Protein AF-A0AAU9X066-F1 (afdb_monomer_lite)

Secondary structure (DSSP, 8-state):
----HHHHH-TTTS-TTSHHHH---TT----HHHHHHHHH-HHHHHHHHHHHHHHH-TT---HHHHHHHHHHHHHHHHHHHHHHHHHHHHHHHHHTT--TTHHHHHHHHHHHTT----STT-SHHHHHHHHHHHHHHHHHHHIIIIITT-S----PPPP--

Radius of gyration: 30.86 Å; chains: 1; bounding box: 62×43×74 Å

pLDDT: mean 85.47, std 9.19, range [50.38, 96.44]

Structure (mmCIF, N/CA/C/O backbone):
data_AF-A0AAU9X066-F1
#
_entry.id   AF-A0AAU9X066-F1
#
loop_
_atom_site.group_PDB
_atom_site.id
_atom_site.type_symbol
_atom_site.label_atom_id
_atom_site.label_alt_id
_atom_site.label_comp_id
_atom_site.label_asym_id
_atom_site.label_entity_id
_atom_site.label_seq_id
_atom_site.pdbx_PDB_ins_code
_atom_site.Cartn_x
_atom_site.Cartn_y
_atom_site.Cartn_z
_atom_site.occupancy
_atom_site.B_iso_or_equiv
_atom_site.auth_seq_id
_atom_site.auth_comp_id
_atom_site.auth_asym_id
_atom_site.auth_atom_id
_atom_site.pdbx_PD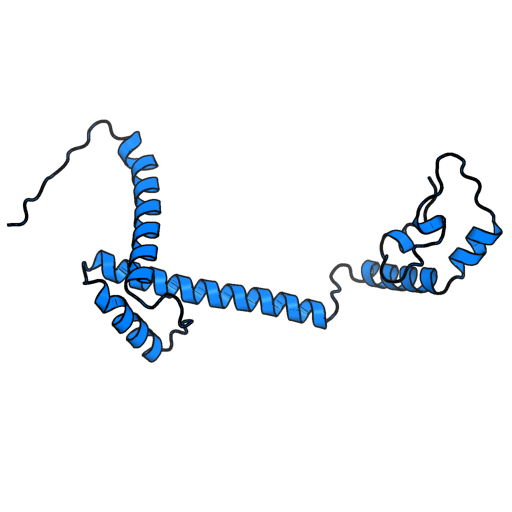B_model_num
ATOM 1 N N . MET A 1 1 ? -36.676 27.056 20.772 1.00 57.31 1 MET A N 1
ATOM 2 C CA . MET A 1 1 ? -36.961 25.631 21.062 1.00 57.31 1 MET A CA 1
ATOM 3 C C . MET A 1 1 ? -36.177 25.239 22.298 1.00 57.31 1 MET A C 1
ATOM 5 O O . MET A 1 1 ? -35.000 25.566 22.355 1.00 57.31 1 MET A O 1
ATOM 9 N N . VAL A 1 2 ? -36.808 24.586 23.275 1.00 73.50 2 VAL A N 1
ATOM 10 C CA . VAL A 1 2 ? -36.131 24.112 24.494 1.00 73.50 2 VAL A CA 1
ATOM 11 C C . VAL A 1 2 ? -35.869 22.616 24.354 1.00 73.50 2 VAL A C 1
ATOM 13 O O . VAL A 1 2 ? -36.784 21.853 24.047 1.00 73.50 2 VAL A O 1
ATOM 16 N N . TYR A 1 3 ? -34.619 22.214 24.557 1.00 85.62 3 TYR A N 1
ATOM 17 C CA . TYR A 1 3 ? -34.182 20.822 24.603 1.00 85.62 3 TYR A CA 1
ATOM 18 C C . TYR A 1 3 ? -33.050 20.680 25.620 1.00 85.62 3 TYR A C 1
ATOM 20 O O . TYR A 1 3 ? -32.334 21.637 25.917 1.00 85.62 3 TYR A O 1
ATOM 28 N N . CYS A 1 4 ? -32.874 19.474 26.143 1.00 87.69 4 CYS A N 1
ATOM 29 C CA . CYS A 1 4 ? -31.768 19.143 27.020 1.00 87.69 4 CYS A CA 1
ATOM 30 C C . CYS A 1 4 ? -30.505 18.899 26.189 1.00 87.69 4 CYS A C 1
ATOM 32 O O . CYS A 1 4 ? -30.432 17.957 25.394 1.00 87.69 4 CYS A O 1
ATOM 34 N N . PHE A 1 5 ? -29.502 19.755 26.384 1.00 87.25 5 PHE A N 1
ATOM 35 C CA . PHE A 1 5 ? -28.220 19.659 25.691 1.00 87.25 5 PHE A CA 1
ATOM 36 C C . PHE A 1 5 ? -27.519 18.317 25.954 1.00 87.25 5 PHE A C 1
ATOM 38 O O . PHE A 1 5 ? -27.132 17.636 25.003 1.00 87.25 5 PHE A O 1
ATOM 45 N N . GLY A 1 6 ? -27.422 17.899 27.223 1.00 87.75 6 GLY A N 1
ATOM 46 C CA . GLY A 1 6 ? -26.756 16.649 27.609 1.00 87.75 6 GLY A CA 1
ATOM 47 C C . GLY A 1 6 ? -27.398 15.420 26.964 1.00 87.75 6 GLY A C 1
ATOM 48 O O . GLY A 1 6 ? -26.713 14.599 26.358 1.00 87.75 6 GLY A O 1
ATOM 49 N N . CYS A 1 7 ?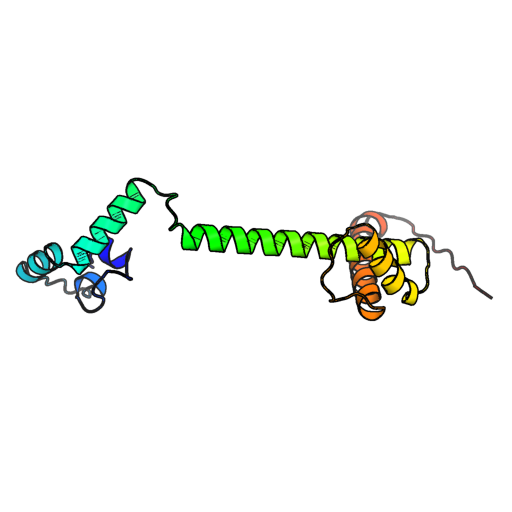 -28.729 15.330 26.987 1.00 90.00 7 CYS A N 1
ATOM 50 C CA . CYS A 1 7 ? -29.431 14.194 26.392 1.00 90.00 7 CYS A CA 1
ATOM 51 C C . CYS A 1 7 ? -29.317 14.146 24.864 1.00 90.00 7 CYS A C 1
ATOM 53 O O . CYS A 1 7 ? -29.227 13.057 24.302 1.00 90.00 7 CYS A O 1
ATOM 55 N N . ARG A 1 8 ? -29.266 15.294 24.174 1.00 89.25 8 ARG A N 1
ATOM 56 C CA . ARG A 1 8 ? -29.009 15.308 22.723 1.00 89.25 8 ARG A CA 1
ATOM 57 C C . ARG A 1 8 ? -27.574 14.939 22.369 1.00 89.25 8 ARG A C 1
ATOM 59 O O . ARG A 1 8 ? -27.355 14.321 21.331 1.00 89.25 8 ARG A O 1
ATOM 66 N N . ARG A 1 9 ? -26.607 15.312 23.207 1.00 87.06 9 ARG A N 1
ATOM 67 C CA . ARG A 1 9 ? -25.195 14.995 22.973 1.00 87.06 9 ARG A CA 1
ATOM 68 C C . ARG A 1 9 ? -24.879 13.515 23.201 1.00 87.06 9 ARG A C 1
ATOM 70 O O . ARG A 1 9 ? -24.020 12.981 22.507 1.00 87.06 9 ARG A O 1
ATOM 77 N N . TYR A 1 10 ? -25.612 12.848 24.094 1.00 89.75 10 TYR A N 1
ATOM 78 C CA . TYR A 1 10 ? -25.415 11.435 24.437 1.00 89.75 10 TYR A CA 1
ATOM 79 C C . TYR A 1 10 ? -26.662 10.577 24.154 1.00 89.75 10 TYR A C 1
ATOM 81 O O . TYR A 1 10 ? -27.293 10.056 25.080 1.00 89.75 10 TYR A O 1
ATOM 89 N N . PRO A 1 11 ? -27.020 10.374 22.870 1.00 88.75 11 PRO A N 1
ATOM 90 C CA . PRO A 1 11 ? -28.266 9.720 22.462 1.00 88.75 11 PRO A CA 1
ATOM 91 C C . PRO A 1 11 ? -28.314 8.213 22.755 1.00 88.75 11 PRO A C 1
ATOM 93 O O . PRO A 1 11 ? -29.353 7.583 22.556 1.00 88.75 11 PRO A O 1
ATOM 96 N N . THR A 1 12 ? -27.194 7.610 23.158 1.00 88.88 12 THR A N 1
ATOM 97 C CA . THR A 1 12 ? -27.100 6.209 23.594 1.00 88.88 12 THR A CA 1
ATOM 98 C C . THR A 1 12 ? -27.689 5.989 24.982 1.00 88.88 12 THR A C 1
ATOM 100 O O . THR A 1 12 ? -28.213 4.913 25.242 1.00 88.88 12 THR A O 1
ATOM 103 N N . PHE A 1 13 ? -27.614 6.997 25.853 1.00 88.25 13 PHE A N 1
ATOM 104 C CA . PHE A 1 13 ? -28.107 6.929 27.232 1.00 88.25 13 PHE A CA 1
ATOM 105 C C . PHE A 1 13 ? -29.434 7.673 27.417 1.00 88.25 13 PHE A C 1
ATOM 107 O O . PHE A 1 13 ? -30.147 7.427 28.383 1.00 88.25 13 PHE A O 1
ATOM 114 N N . ALA A 1 14 ? -29.769 8.574 26.492 1.00 89.44 14 ALA A N 1
ATOM 115 C CA . ALA A 1 14 ? -30.961 9.402 26.574 1.00 89.44 14 ALA A CA 1
ATOM 116 C C . ALA A 1 14 ? -32.250 8.658 26.196 1.00 89.44 14 ALA A C 1
ATOM 118 O O . ALA A 1 14 ? -32.294 7.889 25.233 1.00 89.44 14 ALA A O 1
ATOM 119 N N . ASN A 1 15 ? -33.348 9.013 26.868 1.00 87.31 15 ASN A N 1
ATOM 120 C CA . ASN A 1 15 ? -34.688 8.659 26.420 1.00 87.31 15 ASN A CA 1
ATOM 121 C C . ASN A 1 15 ? -35.102 9.553 25.238 1.00 87.31 15 ASN A C 1
ATOM 123 O O . ASN A 1 15 ? -35.392 10.743 25.395 1.00 87.31 15 ASN A O 1
ATOM 127 N N . ARG A 1 16 ? -35.145 8.957 24.043 1.00 86.31 16 ARG A N 1
ATOM 128 C CA . ARG A 1 16 ? -35.412 9.666 22.783 1.00 86.31 16 ARG A CA 1
ATOM 129 C C . ARG A 1 16 ? -36.875 10.054 22.574 1.00 86.31 16 ARG A C 1
ATOM 131 O O . ARG A 1 16 ? -37.159 10.801 21.645 1.00 86.31 16 ARG A O 1
ATOM 138 N N . GLN A 1 17 ? -37.787 9.547 23.402 1.00 82.31 17 GLN A N 1
ATOM 139 C CA . GLN A 1 17 ? -39.226 9.792 23.283 1.00 82.31 17 GLN A CA 1
ATOM 140 C C . GLN A 1 17 ? -39.679 11.035 24.063 1.00 82.31 17 GLN A C 1
ATOM 142 O O . GLN A 1 17 ? -40.769 11.549 23.829 1.00 82.31 17 GLN A O 1
ATOM 147 N N . ILE A 1 18 ? -38.850 11.547 24.979 1.00 80.19 18 ILE A N 1
ATOM 148 C CA . ILE A 1 18 ? -39.203 12.709 25.799 1.00 80.19 18 ILE A CA 1
ATOM 149 C C . ILE A 1 18 ? -39.110 13.988 24.959 1.00 80.19 18 ILE A C 1
ATOM 151 O O . ILE A 1 18 ? -38.170 14.197 24.188 1.00 80.19 18 ILE A O 1
ATOM 155 N N . PHE A 1 19 ? -40.052 14.904 25.181 1.00 77.94 19 PHE A N 1
ATOM 156 C CA . PHE A 1 19 ? -40.113 16.217 24.533 1.00 77.94 19 PHE A CA 1
ATOM 157 C C . PHE A 1 19 ? -38.817 17.036 24.634 1.00 77.94 19 PHE A C 1
ATOM 159 O O . PHE A 1 19 ? -38.472 17.770 23.712 1.00 77.94 19 PHE A O 1
ATOM 166 N N . LEU A 1 20 ? -38.062 16.878 25.723 1.00 82.88 20 LEU A N 1
ATOM 167 C CA . LEU A 1 20 ? -36.774 17.540 25.945 1.00 82.88 20 LEU A CA 1
ATOM 168 C C . LEU A 1 20 ? -35.631 16.958 25.093 1.00 82.88 20 LEU A C 1
ATOM 170 O O . LEU A 1 20 ? -34.594 17.601 24.974 1.00 82.88 20 LEU A O 1
ATOM 174 N N . TYR A 1 21 ? -35.806 15.788 24.473 1.00 84.50 21 TYR A N 1
ATOM 175 C CA . TYR A 1 21 ? -34.875 15.239 23.482 1.00 84.50 21 TYR A CA 1
ATOM 176 C C . TYR A 1 21 ? -35.288 15.626 22.053 1.00 84.50 21 TYR A C 1
ATOM 178 O O . TYR A 1 21 ? -34.486 16.176 21.290 1.00 84.50 21 TYR A O 1
ATOM 186 N N . ILE A 1 22 ? -36.558 15.386 21.708 1.00 81.94 22 ILE A N 1
ATOM 187 C CA . ILE A 1 22 ? -37.119 15.632 20.368 1.00 81.94 22 ILE A CA 1
ATOM 188 C C . ILE A 1 22 ? -37.136 17.136 20.056 1.00 81.94 22 ILE A C 1
ATOM 190 O O . ILE A 1 22 ? -36.768 17.551 18.958 1.00 81.94 22 ILE A O 1
ATOM 194 N N . GLY A 1 23 ? -37.430 17.960 21.063 1.00 69.19 23 GLY A N 1
ATOM 195 C CA . GLY A 1 23 ? -37.646 19.395 20.941 1.00 69.19 23 GLY A CA 1
ATOM 196 C C . GLY A 1 23 ? -39.128 19.694 20.735 1.00 69.19 23 GLY A C 1
ATOM 197 O O . GLY A 1 23 ? -39.748 19.208 19.793 1.00 69.19 23 GLY A O 1
ATOM 198 N N . CYS A 1 24 ? -39.709 20.513 21.612 1.00 61.66 24 CYS A N 1
ATOM 199 C CA . CYS A 1 24 ? -41.053 21.040 21.386 1.00 61.66 24 CYS A CA 1
ATOM 200 C C . CYS A 1 24 ? -41.002 22.154 20.336 1.00 61.66 24 CYS A C 1
ATOM 202 O O . CYS A 1 24 ? -40.164 23.060 20.425 1.00 61.66 24 CYS A O 1
ATOM 204 N N . GLY A 1 25 ? -41.917 22.095 19.364 1.00 57.34 25 GLY A N 1
ATOM 205 C CA . GLY A 1 25 ? -42.126 23.146 18.367 1.00 57.34 25 GLY A CA 1
ATOM 206 C C . GLY A 1 25 ? -42.448 24.515 18.986 1.00 57.34 25 GLY A C 1
ATOM 207 O O . GLY A 1 25 ? -42.529 24.677 20.205 1.00 57.34 25 GLY A O 1
ATOM 208 N N . SER A 1 26 ? -42.645 25.515 18.128 1.00 54.66 26 SER A N 1
ATOM 209 C CA . SER A 1 26 ? -42.676 26.958 18.429 1.00 54.66 26 SER A CA 1
ATOM 210 C C . SER A 1 26 ? -43.658 27.435 19.522 1.00 54.66 26 SER A C 1
ATOM 212 O O . SER A 1 26 ? -43.599 28.596 19.903 1.00 54.66 26 SER A O 1
ATOM 214 N N . GLY A 1 27 ? -44.531 26.567 20.052 1.00 59.03 27 GLY A N 1
ATOM 215 C CA . GLY A 1 27 ? -45.520 26.869 21.099 1.00 59.03 27 GLY A CA 1
ATOM 216 C C . GLY A 1 27 ? -45.093 26.606 22.554 1.00 59.03 27 GLY A C 1
ATOM 217 O O . GLY A 1 27 ? -45.902 26.829 23.448 1.00 59.03 27 GLY A O 1
ATOM 218 N N . GLY A 1 28 ? -43.871 26.115 22.804 1.00 59.19 28 GLY A N 1
ATOM 219 C CA . GLY A 1 28 ? -43.116 26.310 24.058 1.00 59.19 28 GLY A CA 1
ATOM 220 C C . GLY A 1 28 ? -43.811 26.132 25.422 1.00 59.19 28 GLY A C 1
ATOM 221 O O . GLY A 1 28 ? -43.421 26.814 26.362 1.00 59.19 28 GLY A O 1
ATOM 222 N N . ARG A 1 29 ? -44.799 25.242 25.582 1.00 60.44 29 ARG A N 1
ATOM 223 C CA . ARG A 1 29 ? -45.399 24.940 26.896 1.00 60.44 29 ARG A CA 1
ATOM 224 C C . ARG A 1 29 ? -44.738 23.711 27.517 1.00 60.44 29 ARG A C 1
ATOM 226 O O . ARG A 1 29 ? -45.136 22.585 27.240 1.00 60.44 29 ARG A O 1
ATOM 233 N N . TYR A 1 30 ? -43.711 23.920 28.335 1.00 69.06 30 TYR A N 1
ATOM 234 C CA . TYR A 1 30 ? -43.163 22.876 29.204 1.00 69.06 30 TYR A CA 1
ATOM 235 C C . TYR A 1 30 ? -43.881 22.904 30.551 1.00 69.06 30 TYR A C 1
ATOM 237 O O . TYR A 1 30 ? -44.033 23.958 31.166 1.00 69.06 30 TYR A O 1
ATOM 245 N N . CYS A 1 31 ? -44.308 21.734 31.022 1.00 74.81 31 CYS A N 1
ATOM 246 C CA . CYS A 1 31 ? -44.742 21.597 32.401 1.00 74.81 31 CYS A CA 1
ATOM 247 C C . CYS A 1 31 ? -43.505 21.578 33.305 1.00 74.81 31 CYS A C 1
ATOM 249 O O . CYS A 1 31 ? -42.523 20.886 33.015 1.00 74.81 31 CYS A O 1
ATOM 251 N N . ARG A 1 32 ? -43.558 22.324 34.413 1.00 79.81 32 ARG A N 1
ATOM 252 C CA . ARG A 1 32 ? -42.512 22.304 35.443 1.00 79.81 32 ARG A CA 1
ATOM 253 C C . ARG A 1 32 ? -42.256 20.879 35.932 1.00 79.81 32 ARG A C 1
ATOM 255 O O . ARG A 1 32 ? -41.101 20.490 36.073 1.00 79.81 32 ARG A O 1
ATOM 262 N N . ASP A 1 33 ? -43.308 20.082 36.083 1.00 80.69 33 ASP A N 1
ATOM 263 C CA . ASP A 1 33 ? -43.201 18.693 36.530 1.00 80.69 33 ASP A CA 1
ATOM 264 C C . ASP A 1 33 ? -42.448 17.824 35.520 1.00 80.69 33 ASP A C 1
ATOM 266 O O . ASP A 1 33 ? -41.645 16.981 35.907 1.00 80.69 33 ASP A O 1
ATOM 270 N N . SER A 1 34 ? -42.607 18.082 34.216 1.00 80.69 34 SER A N 1
ATOM 271 C CA . SER A 1 34 ? -41.842 17.385 33.175 1.00 80.69 34 SER A CA 1
ATOM 272 C C . SER A 1 34 ? -40.352 17.724 33.220 1.00 80.69 34 SER A C 1
ATOM 274 O O . SER A 1 34 ? -39.524 16.853 32.959 1.00 80.69 34 SER A O 1
ATOM 276 N N . LEU A 1 35 ? -39.995 18.967 33.566 1.00 84.12 35 LEU A N 1
ATOM 277 C CA . LEU A 1 35 ? -38.597 19.369 33.759 1.00 84.12 35 LEU A CA 1
ATOM 278 C C . LEU A 1 35 ? -37.994 18.700 34.996 1.00 84.12 35 LEU A C 1
ATOM 280 O O . LEU A 1 35 ? -36.889 18.168 34.919 1.00 84.12 35 LEU A O 1
ATOM 284 N N . VAL A 1 36 ? -38.726 18.681 36.113 1.00 87.06 36 VAL A N 1
ATOM 285 C CA . VAL A 1 36 ? -38.280 18.034 37.358 1.00 87.06 36 VAL A CA 1
ATOM 286 C C . VAL A 1 36 ? -38.123 16.526 37.159 1.00 87.06 36 VAL A C 1
ATOM 288 O O . VAL A 1 36 ? -37.098 15.956 37.538 1.00 87.06 36 VAL A O 1
ATOM 291 N N . HIS A 1 37 ? -39.092 15.885 36.504 1.00 86.62 37 HIS A N 1
ATOM 292 C CA . HIS A 1 37 ? -39.042 14.457 36.207 1.00 86.62 37 HIS A CA 1
ATOM 293 C C . HIS A 1 37 ? -37.885 14.111 35.263 1.00 86.62 37 HIS A C 1
ATOM 295 O O . HIS A 1 37 ? -37.168 13.142 35.484 1.00 86.62 37 HIS A O 1
ATOM 301 N N . HIS A 1 38 ? -37.635 14.935 34.243 1.00 89.00 38 HIS A N 1
ATOM 302 C CA . HIS A 1 38 ? -36.477 14.751 33.375 1.00 89.00 38 HIS A CA 1
ATOM 303 C C . HIS A 1 38 ? -35.152 14.906 34.126 1.00 89.00 38 HIS A C 1
ATOM 305 O O . HIS A 1 38 ? -34.279 14.054 33.982 1.00 89.00 38 HIS A O 1
ATOM 311 N N . ASN A 1 39 ? -35.011 15.953 34.943 1.00 88.19 39 ASN A N 1
ATOM 312 C CA . ASN A 1 39 ? -33.773 16.231 35.673 1.00 88.19 39 ASN A CA 1
ATOM 313 C C . ASN A 1 39 ? -33.421 15.122 36.682 1.00 88.19 39 ASN A C 1
ATOM 315 O O . ASN A 1 39 ? -32.255 14.888 36.973 1.00 88.19 39 ASN A O 1
ATOM 319 N N . THR A 1 40 ? -34.435 14.420 37.192 1.00 90.12 40 THR A N 1
ATOM 320 C CA . THR A 1 40 ? -34.280 13.286 38.119 1.00 90.12 40 THR A CA 1
ATOM 321 C C . THR A 1 40 ? -34.259 11.924 37.421 1.00 90.12 40 THR A C 1
ATOM 323 O O . THR A 1 40 ? -34.013 10.908 38.070 1.00 90.12 40 THR A O 1
ATOM 326 N N . SER A 1 41 ? -34.490 11.877 36.105 1.00 90.69 41 SER A N 1
ATOM 327 C CA . SER A 1 41 ? -34.512 10.625 35.348 1.00 90.69 41 SER A CA 1
ATOM 328 C C . SER A 1 41 ? -33.133 9.964 35.299 1.00 90.69 41 SER A C 1
ATOM 330 O O . SER A 1 41 ? -32.094 10.623 35.185 1.00 90.69 41 SER A O 1
ATOM 332 N N . LYS A 1 42 ? -33.127 8.628 35.338 1.00 93.31 42 LYS A N 1
ATOM 333 C CA . LYS A 1 42 ? -31.902 7.821 35.280 1.00 93.31 42 LYS A CA 1
ATOM 334 C C . LYS A 1 42 ? -31.150 8.046 33.968 1.00 93.31 42 LYS A C 1
ATOM 336 O O . LYS A 1 42 ? -29.925 8.113 33.955 1.00 93.31 42 LYS A O 1
ATOM 341 N N . GLU A 1 43 ? -31.885 8.187 32.874 1.00 91.88 43 GLU A N 1
ATOM 342 C CA . GLU A 1 43 ? -31.362 8.426 31.533 1.00 91.88 43 GLU A CA 1
ATOM 343 C C . GLU A 1 43 ? -30.631 9.767 31.461 1.00 91.88 43 GLU A C 1
ATOM 345 O O . GLU A 1 43 ? -29.513 9.834 30.948 1.00 91.88 43 GLU A O 1
ATOM 350 N N . HIS A 1 44 ? -31.221 10.827 32.029 1.00 91.81 44 HIS A N 1
ATOM 351 C CA . HIS A 1 44 ? -30.562 12.129 32.116 1.00 91.81 44 HIS A CA 1
ATOM 352 C C . HIS A 1 44 ? -29.306 12.067 32.989 1.00 91.81 44 HIS A C 1
ATOM 354 O O . HIS A 1 44 ? -28.255 12.549 32.571 1.00 91.81 44 HIS A O 1
ATOM 360 N N . TYR A 1 45 ? -29.379 11.402 34.144 1.00 92.81 45 TYR A N 1
ATOM 361 C CA . TYR A 1 45 ? -28.224 11.205 35.019 1.00 92.81 45 TYR A CA 1
ATOM 362 C C . TYR A 1 45 ? -27.067 10.476 34.312 1.00 92.81 45 TYR A 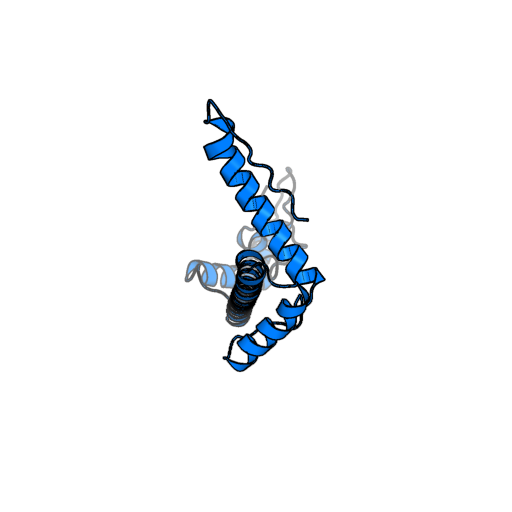C 1
ATOM 364 O O . TYR A 1 45 ? -25.920 10.913 34.390 1.00 92.81 45 TYR A O 1
ATOM 372 N N . CYS A 1 46 ? -27.351 9.419 33.543 1.00 90.94 46 CYS A N 1
ATOM 373 C CA . CYS A 1 46 ? -26.338 8.728 32.741 1.00 90.94 46 CYS A CA 1
ATOM 374 C C . CYS A 1 46 ? -25.715 9.634 31.663 1.00 90.94 46 CYS A C 1
ATOM 376 O O . CYS A 1 46 ? -24.503 9.575 31.450 1.00 90.94 46 CYS A O 1
ATOM 378 N N . CYS A 1 47 ? -26.507 10.490 31.005 1.00 91.56 47 CYS A N 1
ATOM 379 C CA . CYS A 1 47 ? -25.976 11.492 30.075 1.00 91.56 47 CYS A CA 1
ATOM 380 C C . CYS A 1 47 ? -25.056 12.500 30.781 1.00 91.56 47 CYS A C 1
ATOM 382 O O . CYS A 1 47 ? -24.008 12.837 30.234 1.00 91.56 47 CYS A O 1
ATOM 384 N N . SER A 1 48 ? -25.423 12.962 31.978 1.00 90.88 48 SER A N 1
ATOM 385 C CA . SER A 1 48 ? -24.619 13.904 32.768 1.00 90.88 48 SER A CA 1
ATOM 386 C C . SER A 1 48 ? -23.298 13.285 33.225 1.00 90.88 48 SER A C 1
ATOM 388 O O . SER A 1 48 ? -22.252 13.903 33.055 1.00 90.88 48 SER A O 1
ATOM 390 N N . LEU A 1 49 ? -23.309 12.027 33.677 1.00 89.81 49 LEU A N 1
ATOM 391 C CA . LEU A 1 49 ? -22.081 11.290 33.998 1.00 89.81 49 LEU A CA 1
ATOM 392 C C . LEU A 1 49 ? -21.152 11.143 32.787 1.00 89.81 49 LEU A C 1
ATOM 394 O O . LEU A 1 49 ? -19.933 11.228 32.924 1.00 89.81 49 LEU A O 1
ATOM 398 N N . GLN A 1 50 ? -21.705 10.900 31.596 1.00 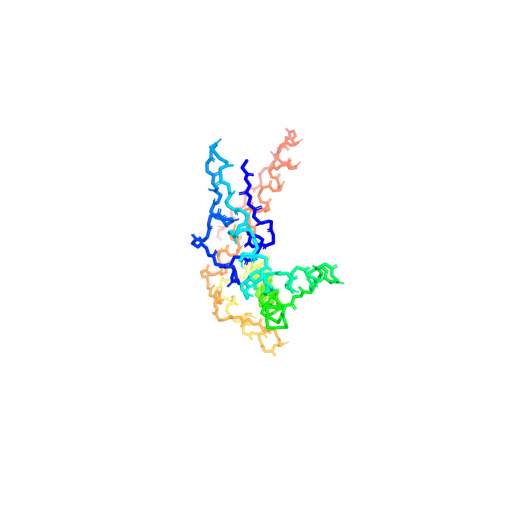87.12 50 GLN A N 1
ATOM 399 C CA . GLN A 1 50 ? -20.890 10.819 30.384 1.00 87.12 50 GLN A CA 1
ATOM 400 C C . GLN A 1 50 ? -20.330 12.190 29.987 1.00 87.12 50 GLN A C 1
ATOM 402 O O . GLN A 1 50 ? -19.176 12.277 29.573 1.00 87.12 50 GLN A O 1
ATOM 407 N N . PHE A 1 51 ? -21.113 13.257 30.156 1.00 88.00 51 PHE A N 1
ATOM 408 C CA . PHE A 1 51 ? -20.648 14.622 29.932 1.00 88.00 51 PHE A CA 1
ATOM 409 C C . PHE A 1 51 ? -19.481 14.988 30.851 1.00 88.00 51 PHE A C 1
ATOM 411 O O . PHE A 1 51 ? -18.492 15.541 30.379 1.00 88.00 51 PHE A O 1
ATOM 418 N N . GLU A 1 52 ? -19.560 14.640 32.137 1.00 87.06 52 GLU A N 1
ATOM 419 C CA . GLU A 1 52 ? -18.466 14.862 33.086 1.00 87.06 52 GLU A CA 1
ATOM 420 C C . GLU A 1 52 ? -17.203 14.101 32.679 1.00 87.06 52 GLU A C 1
ATOM 422 O O . GLU A 1 52 ? -16.129 14.694 32.651 1.00 87.06 52 GLU A O 1
ATOM 427 N N . LYS A 1 53 ? -17.322 12.831 32.269 1.00 83.94 53 LYS A N 1
ATOM 428 C CA . LYS A 1 53 ? -16.176 12.044 31.773 1.00 83.94 53 LYS A CA 1
ATOM 429 C C . LYS A 1 53 ? -15.496 12.697 30.570 1.00 83.94 53 LYS A C 1
ATOM 431 O O . LYS A 1 53 ? -14.271 12.813 30.556 1.00 83.94 53 LYS A O 1
ATOM 436 N N . ASP A 1 54 ? -16.280 13.137 29.590 1.00 82.94 54 ASP A N 1
ATOM 437 C CA . ASP A 1 54 ? -15.766 13.802 28.391 1.00 82.94 54 ASP A CA 1
ATOM 438 C C . ASP A 1 54 ? -15.174 15.188 28.715 1.00 82.94 54 ASP A C 1
ATOM 440 O O . ASP A 1 54 ? -14.195 15.599 28.095 1.00 82.94 54 ASP A O 1
ATOM 444 N N . TYR A 1 55 ? -15.745 15.912 29.684 1.00 81.75 55 TYR A N 1
ATOM 445 C CA . TYR A 1 55 ? -15.240 17.213 30.133 1.00 81.75 55 TYR A CA 1
ATOM 446 C C . TYR A 1 55 ? -13.913 17.077 30.890 1.00 81.75 55 TYR A C 1
ATOM 448 O O . TYR A 1 55 ? -12.980 17.841 30.647 1.00 81.75 55 TYR A O 1
ATOM 456 N N . SER A 1 56 ? -13.804 16.089 31.783 1.00 82.31 56 SER A N 1
ATOM 457 C CA . SER A 1 56 ? -12.582 15.814 32.546 1.00 82.31 56 SER A CA 1
ATOM 458 C C . SER A 1 56 ? -11.449 15.277 31.672 1.00 82.31 56 SER A C 1
ATOM 460 O O . SER A 1 56 ? -10.280 15.505 31.981 1.00 82.31 56 SER A O 1
ATOM 462 N N . ASN A 1 57 ? -11.770 14.553 30.597 1.00 81.00 57 ASN A N 1
ATOM 463 C CA . ASN A 1 57 ? -10.778 14.033 29.666 1.00 81.00 57 ASN A CA 1
ATOM 464 C C . ASN A 1 57 ? -11.332 13.985 28.227 1.00 81.00 57 ASN A C 1
ATOM 466 O O . ASN A 1 57 ? -11.842 12.951 27.794 1.00 81.00 57 ASN A O 1
ATOM 470 N N . PRO A 1 58 ? -11.166 15.068 27.443 1.00 70.75 58 PRO A N 1
ATOM 471 C CA . PRO A 1 58 ? -11.676 15.155 26.072 1.00 70.75 58 PRO A CA 1
ATOM 472 C C . PRO A 1 58 ? -11.030 14.159 25.101 1.00 70.75 58 PRO A C 1
ATOM 474 O O . PRO A 1 58 ? -11.562 13.919 24.019 1.00 70.75 58 PRO A O 1
ATOM 477 N N . GLN A 1 59 ? -9.869 13.599 25.463 1.00 72.00 59 GLN A N 1
ATOM 478 C CA . GLN A 1 59 ? -9.174 12.566 24.692 1.00 72.00 59 GLN A CA 1
ATOM 479 C C . GLN A 1 59 ? -9.489 11.151 25.189 1.00 72.00 59 GLN A C 1
ATOM 481 O O . GLN A 1 59 ? -8.942 10.177 24.666 1.00 72.00 59 GLN A O 1
ATOM 486 N N . TYR A 1 60 ? -10.355 11.010 26.198 1.00 72.12 60 TYR A N 1
ATOM 487 C CA . TYR A 1 60 ? -10.758 9.702 26.676 1.00 72.12 60 TYR A CA 1
ATOM 488 C C . TYR A 1 60 ? -11.519 8.968 25.581 1.00 72.12 60 TYR A C 1
ATOM 490 O O . TYR A 1 60 ? -12.577 9.378 25.107 1.00 72.12 60 TYR A O 1
ATOM 498 N N . MET A 1 61 ? -10.969 7.827 25.211 1.00 69.19 61 MET A N 1
ATOM 499 C CA . MET A 1 61 ? -11.570 6.897 24.286 1.00 69.19 61 MET A CA 1
ATOM 500 C C . MET A 1 61 ? -11.647 5.557 24.995 1.00 69.19 61 MET A C 1
ATOM 502 O O . MET A 1 61 ? -10.673 5.119 25.609 1.00 69.19 61 MET A O 1
ATOM 506 N N . GLU A 1 62 ? -12.804 4.899 24.919 1.00 75.81 62 GLU A N 1
ATOM 507 C CA . GLU A 1 62 ? -12.982 3.602 25.568 1.00 75.81 62 GLU A CA 1
ATOM 508 C C . GLU A 1 62 ? -11.874 2.630 25.124 1.00 75.81 62 GLU A C 1
ATOM 510 O O . GLU A 1 62 ? -11.593 2.555 23.922 1.00 75.81 62 GLU A O 1
ATOM 515 N N . PRO A 1 63 ? -11.259 1.860 26.045 1.00 81.62 63 PRO A N 1
ATOM 516 C CA . PRO A 1 63 ? -10.085 1.039 25.742 1.00 81.62 63 PRO A CA 1
ATOM 517 C C . PRO A 1 63 ? -10.264 0.120 24.529 1.00 81.62 63 PRO A C 1
ATOM 519 O O . PRO A 1 63 ? -9.355 -0.005 23.710 1.00 81.62 63 PRO A O 1
ATOM 522 N N . ILE A 1 64 ? -11.458 -0.464 24.372 1.00 86.19 64 ILE A N 1
ATOM 523 C CA . ILE A 1 64 ? -11.805 -1.320 23.231 1.00 86.19 64 ILE A CA 1
ATOM 524 C C . ILE A 1 64 ? -11.818 -0.513 21.933 1.00 86.19 64 ILE A C 1
ATOM 526 O O . ILE A 1 64 ? -11.183 -0.912 20.961 1.00 86.19 64 ILE A O 1
ATOM 530 N N . LYS A 1 65 ? -12.487 0.646 21.907 1.00 79.88 65 LYS A N 1
ATOM 531 C CA . LYS A 1 65 ? -12.523 1.498 20.713 1.00 79.88 65 LYS A CA 1
ATOM 532 C C . LYS A 1 65 ? -11.112 1.974 20.354 1.00 79.88 65 LYS A C 1
ATOM 534 O O . LYS A 1 65 ? -10.737 1.922 19.186 1.00 79.88 65 LYS A O 1
ATOM 539 N N . ALA A 1 66 ? -10.315 2.379 21.345 1.00 81.94 66 ALA A N 1
ATOM 540 C CA . ALA A 1 66 ? -8.934 2.816 21.144 1.00 81.94 66 ALA A CA 1
ATOM 541 C C . ALA A 1 66 ? -8.047 1.693 20.590 1.00 81.94 66 ALA A C 1
ATOM 543 O O . ALA A 1 66 ? -7.215 1.935 19.714 1.00 81.94 66 ALA A O 1
ATOM 544 N N . ALA A 1 67 ? -8.226 0.463 21.078 1.00 83.06 67 ALA A N 1
ATOM 545 C CA . ALA A 1 67 ? -7.542 -0.710 20.549 1.00 83.06 67 ALA A CA 1
ATOM 546 C C . ALA A 1 67 ? -7.974 -1.007 19.107 1.00 83.06 67 ALA A C 1
ATOM 548 O O . ALA A 1 67 ? -7.116 -1.253 18.261 1.00 83.06 67 ALA A O 1
ATOM 549 N N . VAL A 1 68 ? -9.271 -0.936 18.797 1.00 86.12 68 VAL A N 1
ATOM 550 C CA . VAL A 1 68 ? -9.785 -1.127 17.431 1.00 86.12 68 VAL A CA 1
ATOM 551 C C . VAL A 1 68 ? -9.191 -0.091 16.479 1.00 86.12 68 VAL A C 1
ATOM 553 O O . VAL A 1 68 ? -8.633 -0.471 15.454 1.00 86.12 68 VAL A O 1
ATOM 556 N N . GLN A 1 69 ? -9.224 1.198 16.827 1.00 82.62 69 GLN A N 1
ATOM 557 C CA . GLN A 1 69 ? -8.663 2.251 15.977 1.00 82.62 69 GLN A CA 1
ATOM 558 C C . GLN A 1 69 ? -7.162 2.053 15.735 1.00 82.62 69 GLN A C 1
ATOM 560 O O . GLN A 1 69 ? -6.714 2.132 14.593 1.00 82.62 69 GLN A O 1
ATOM 565 N N . ARG A 1 70 ? -6.385 1.737 16.780 1.00 82.25 70 ARG A N 1
ATOM 566 C CA . ARG A 1 70 ? -4.952 1.432 16.634 1.00 82.25 70 ARG A CA 1
ATOM 567 C C . ARG A 1 70 ? -4.705 0.241 15.707 1.00 82.25 70 ARG A C 1
ATOM 569 O O . ARG A 1 70 ? -3.845 0.330 14.838 1.00 82.25 70 ARG A O 1
ATOM 576 N N . ASN A 1 71 ? -5.475 -0.837 15.847 1.00 78.25 71 ASN A N 1
ATOM 577 C CA . ASN A 1 71 ? -5.351 -2.007 14.975 1.00 78.25 71 ASN A CA 1
ATOM 578 C C . ASN A 1 71 ? -5.694 -1.681 13.518 1.00 78.25 71 ASN A C 1
ATOM 580 O O . ASN A 1 71 ? -4.973 -2.103 12.621 1.00 78.25 71 ASN A O 1
ATOM 584 N N . VAL A 1 72 ? -6.748 -0.898 13.268 1.00 82.75 72 VAL A N 1
ATOM 585 C CA . VAL A 1 72 ? -7.112 -0.458 11.909 1.00 82.75 72 VAL A CA 1
ATOM 586 C C . VAL A 1 72 ? -5.967 0.327 11.267 1.00 82.75 72 VAL A C 1
ATOM 588 O O . VAL A 1 72 ? -5.599 0.050 10.125 1.00 82.75 72 VAL A O 1
ATOM 591 N N . LEU A 1 73 ? -5.357 1.253 12.011 1.00 82.00 73 LEU A N 1
ATOM 592 C CA . LEU A 1 73 ? -4.204 2.013 11.526 1.00 82.00 73 LEU A CA 1
ATOM 593 C C . LEU A 1 73 ? -3.005 1.099 11.236 1.00 82.00 73 LEU A C 1
ATOM 595 O O . LEU A 1 73 ? -2.434 1.177 10.150 1.00 82.00 73 LEU A O 1
ATOM 599 N N . GLN A 1 74 ? -2.679 0.166 12.132 1.00 80.06 74 GLN A N 1
ATOM 600 C CA . GLN A 1 74 ? -1.581 -0.784 11.917 1.00 80.06 74 GLN A CA 1
ATOM 601 C C . GLN A 1 74 ? -1.815 -1.726 10.728 1.00 80.06 74 GLN A C 1
ATOM 603 O O . GLN A 1 74 ? -0.876 -2.056 10.005 1.00 80.06 74 GLN A O 1
ATOM 608 N N . ILE A 1 75 ? -3.056 -2.169 10.506 1.00 78.06 75 ILE A N 1
ATOM 609 C CA . ILE A 1 75 ? -3.419 -2.970 9.328 1.00 78.06 75 ILE A CA 1
ATOM 610 C C . ILE A 1 75 ? -3.191 -2.150 8.059 1.00 78.06 75 ILE A C 1
ATOM 612 O O . ILE A 1 75 ? -2.608 -2.666 7.104 1.00 78.06 75 ILE A O 1
ATOM 616 N N . SER A 1 76 ? -3.602 -0.878 8.061 1.00 82.06 76 SER A N 1
ATOM 617 C CA . SER A 1 76 ? -3.387 0.009 6.917 1.00 82.06 76 SER A CA 1
ATOM 618 C C . SER A 1 76 ? -1.896 0.183 6.619 1.00 82.06 76 SER A C 1
ATOM 620 O O . SER A 1 76 ? -1.481 -0.002 5.480 1.00 82.06 76 SER A O 1
ATOM 622 N N . GLU A 1 77 ? -1.070 0.412 7.639 1.00 85.81 77 GLU A N 1
ATOM 623 C CA . GLU A 1 77 ? 0.374 0.603 7.492 1.00 85.81 77 GLU A CA 1
ATOM 624 C C . GLU A 1 77 ? 1.067 -0.644 6.926 1.00 85.81 77 GLU A C 1
ATOM 626 O O . GLU A 1 77 ? 1.819 -0.556 5.954 1.00 85.81 77 GLU A O 1
ATOM 631 N N . LYS A 1 78 ? 0.752 -1.830 7.466 1.00 84.06 78 LYS A N 1
ATOM 632 C CA . LYS A 1 78 ? 1.273 -3.107 6.949 1.00 84.06 78 LYS A CA 1
ATOM 633 C C . LYS A 1 78 ? 0.861 -3.344 5.498 1.00 84.06 78 LYS A C 1
ATOM 635 O O . LYS A 1 78 ? 1.671 -3.812 4.699 1.00 84.06 78 LYS A O 1
ATOM 640 N N . PHE A 1 79 ? -0.382 -3.012 5.150 1.00 84.50 79 PHE A N 1
ATOM 641 C CA . PHE A 1 79 ? -0.878 -3.130 3.783 1.00 84.50 79 PHE A CA 1
ATOM 642 C C . PHE A 1 79 ? -0.143 -2.182 2.825 1.00 84.50 79 PHE A C 1
ATOM 644 O O . PHE A 1 79 ? 0.310 -2.617 1.766 1.00 84.50 79 PHE A O 1
ATOM 651 N N . PHE A 1 80 ? 0.038 -0.915 3.212 1.00 86.62 80 PHE A N 1
ATOM 652 C CA . PHE A 1 80 ? 0.791 0.062 2.422 1.00 86.62 80 PHE A CA 1
ATOM 653 C C . PHE A 1 80 ? 2.252 -0.355 2.233 1.00 86.62 80 PHE A C 1
ATOM 655 O O . PHE A 1 80 ? 2.756 -0.291 1.113 1.00 86.62 80 PHE A O 1
ATOM 662 N N . SER A 1 81 ? 2.907 -0.845 3.288 1.00 87.94 81 SER A N 1
ATOM 663 C CA . SER A 1 81 ? 4.286 -1.339 3.217 1.00 87.94 81 SER A CA 1
ATOM 664 C C . SER A 1 81 ? 4.421 -2.516 2.240 1.00 87.94 81 SER A C 1
ATOM 666 O O . SER A 1 81 ? 5.280 -2.494 1.357 1.00 87.94 81 SER A O 1
ATOM 668 N N . ALA A 1 82 ? 3.516 -3.498 2.311 1.00 88.75 82 ALA A N 1
ATOM 669 C CA . ALA A 1 82 ? 3.508 -4.626 1.380 1.00 88.75 82 ALA A CA 1
ATOM 670 C C . ALA A 1 82 ? 3.288 -4.177 -0.077 1.00 88.75 82 ALA A C 1
ATOM 672 O O . ALA A 1 82 ? 3.953 -4.672 -0.992 1.00 88.75 82 ALA A O 1
ATOM 673 N N . LEU A 1 83 ? 2.383 -3.217 -0.298 1.00 90.12 83 LEU A N 1
ATOM 674 C CA . LEU A 1 83 ? 2.109 -2.663 -1.624 1.00 90.12 83 LEU A CA 1
ATOM 675 C C . LEU A 1 83 ? 3.316 -1.899 -2.182 1.00 90.12 83 LEU A C 1
ATOM 677 O O . LEU A 1 83 ? 3.633 -2.037 -3.363 1.00 90.12 83 LEU A O 1
ATOM 681 N N . GLN A 1 84 ? 4.016 -1.142 -1.336 1.00 91.31 84 GLN A N 1
ATOM 682 C CA . GLN A 1 84 ? 5.232 -0.424 -1.709 1.00 91.31 84 GLN A CA 1
ATOM 683 C C . GLN A 1 84 ? 6.334 -1.389 -2.156 1.00 91.31 84 GLN A C 1
ATOM 685 O O . GLN A 1 84 ? 6.979 -1.150 -3.176 1.00 91.31 84 GLN A O 1
ATOM 690 N N . CYS A 1 85 ? 6.519 -2.512 -1.458 1.00 91.06 85 CYS A N 1
ATOM 691 C CA . CYS A 1 85 ? 7.472 -3.532 -1.891 1.00 91.06 85 CYS A CA 1
ATOM 692 C C . CYS A 1 85 ? 7.094 -4.125 -3.258 1.00 91.06 85 CYS A C 1
ATOM 694 O O . CYS A 1 85 ? 7.950 -4.204 -4.134 1.00 91.06 85 CYS A O 1
ATOM 696 N N . LEU A 1 86 ? 5.822 -4.483 -3.480 1.00 92.94 86 LEU A N 1
ATOM 697 C CA . LEU A 1 86 ? 5.352 -4.988 -4.780 1.00 92.94 86 LEU A CA 1
ATOM 698 C C . LEU A 1 86 ? 5.556 -3.970 -5.911 1.00 92.94 86 LEU A C 1
ATOM 700 O O . LEU A 1 86 ? 5.945 -4.343 -7.023 1.00 92.94 86 LEU A O 1
ATOM 704 N N . LEU A 1 87 ? 5.324 -2.689 -5.624 1.00 93.69 87 LEU A N 1
ATOM 705 C CA . LEU A 1 87 ? 5.535 -1.597 -6.565 1.00 93.69 87 LEU A CA 1
ATOM 706 C C . LEU A 1 87 ? 7.021 -1.439 -6.912 1.00 93.69 87 LEU A C 1
ATOM 708 O O . LEU A 1 87 ? 7.356 -1.397 -8.092 1.00 93.69 87 LEU A O 1
ATOM 712 N N . ASN A 1 88 ? 7.911 -1.459 -5.918 1.00 93.62 88 ASN A N 1
ATOM 713 C CA . ASN A 1 88 ? 9.361 -1.395 -6.127 1.00 93.62 88 ASN A CA 1
ATOM 714 C C . ASN A 1 88 ? 9.885 -2.594 -6.929 1.00 93.62 88 ASN A C 1
ATOM 716 O O . ASN A 1 88 ? 10.701 -2.433 -7.833 1.00 93.62 88 ASN A O 1
ATOM 720 N N . THR A 1 89 ? 9.389 -3.798 -6.651 1.00 94.38 89 THR A N 1
ATOM 721 C CA . THR A 1 89 ? 9.753 -4.998 -7.419 1.00 94.38 89 THR A CA 1
ATOM 722 C C . THR A 1 89 ? 9.264 -4.905 -8.861 1.00 94.38 89 THR A C 1
ATOM 724 O O . THR A 1 89 ? 9.973 -5.304 -9.780 1.00 94.38 89 THR A O 1
ATOM 727 N N . SER A 1 90 ? 8.073 -4.343 -9.079 1.00 95.19 90 SER A N 1
ATOM 728 C CA . SER A 1 90 ? 7.534 -4.117 -10.425 1.00 95.19 90 SER A CA 1
ATOM 729 C C . SER A 1 90 ? 8.333 -3.054 -11.179 1.00 95.19 90 SER A C 1
ATOM 731 O O . SER A 1 90 ? 8.601 -3.223 -12.366 1.00 95.19 90 SER A O 1
ATOM 733 N N . PHE A 1 91 ? 8.751 -1.990 -10.486 1.00 95.88 91 PHE A N 1
ATOM 734 C CA . PHE A 1 91 ? 9.664 -0.985 -11.022 1.00 95.88 91 PHE A CA 1
ATOM 735 C C . PHE A 1 91 ? 10.984 -1.624 -11.448 1.00 95.88 91 PHE A C 1
ATOM 737 O O . PHE A 1 91 ? 11.403 -1.416 -12.577 1.00 95.88 91 PHE A O 1
ATOM 744 N N . PHE A 1 92 ? 11.591 -2.456 -10.597 1.00 96.06 92 PHE A N 1
ATOM 745 C CA . PHE A 1 92 ? 12.829 -3.166 -10.923 1.00 96.06 92 PHE A CA 1
ATOM 746 C C . PHE A 1 92 ? 12.678 -4.055 -12.165 1.00 96.06 92 PHE A C 1
ATOM 748 O O . PHE A 1 92 ? 13.519 -4.014 -13.055 1.00 96.06 92 PHE A O 1
ATOM 755 N N . VAL A 1 93 ? 11.575 -4.807 -12.271 1.00 96.44 93 VAL A N 1
ATOM 756 C CA . VAL A 1 93 ? 11.275 -5.615 -13.467 1.00 96.44 93 VAL A CA 1
ATOM 757 C C . VAL A 1 93 ? 11.211 -4.753 -14.728 1.00 96.44 93 VAL A C 1
ATOM 759 O O . VAL A 1 93 ? 11.749 -5.158 -15.752 1.00 96.44 93 VAL A O 1
ATOM 762 N N . ALA A 1 94 ? 10.573 -3.582 -14.667 1.00 95.06 94 ALA A N 1
ATOM 763 C CA . ALA A 1 94 ? 10.487 -2.676 -15.810 1.00 95.06 94 ALA A CA 1
ATOM 764 C C . ALA A 1 94 ? 11.821 -1.988 -16.132 1.00 95.06 94 ALA A C 1
ATOM 766 O O . ALA A 1 94 ? 12.170 -1.874 -17.301 1.00 95.06 94 ALA A O 1
ATOM 767 N N . HIS A 1 95 ? 12.547 -1.537 -15.108 1.00 94.19 95 HIS A N 1
ATOM 768 C CA . HIS A 1 95 ? 13.813 -0.818 -15.233 1.00 94.19 95 HIS A CA 1
ATOM 769 C C . HIS A 1 95 ? 14.907 -1.692 -15.851 1.00 94.19 95 HIS A C 1
ATOM 771 O O . HIS A 1 95 ? 15.633 -1.240 -16.727 1.00 94.19 95 HIS A O 1
ATOM 777 N N . GLU A 1 96 ? 14.978 -2.957 -15.437 1.00 96.00 96 GLU A N 1
ATOM 778 C CA . GLU A 1 96 ? 15.934 -3.944 -15.955 1.00 96.00 96 GLU A CA 1
ATOM 779 C C . GLU A 1 96 ? 15.412 -4.696 -17.197 1.00 96.00 96 GLU A C 1
ATOM 781 O O . GLU A 1 96 ? 15.983 -5.711 -17.593 1.00 96.00 96 GLU A O 1
ATOM 786 N N . GLU A 1 97 ? 14.292 -4.250 -17.781 1.00 92.50 97 GLU A N 1
ATOM 787 C CA . GLU A 1 97 ? 13.655 -4.850 -18.966 1.00 92.50 97 GLU A CA 1
ATOM 788 C C . GLU A 1 97 ? 13.417 -6.373 -18.850 1.00 92.50 97 GLU A C 1
ATOM 790 O O . GLU A 1 97 ? 13.472 -7.136 -19.821 1.00 92.50 97 GLU A O 1
ATOM 795 N N . LEU A 1 98 ? 13.124 -6.850 -17.639 1.00 94.81 98 LEU A N 1
ATOM 796 C CA . LEU A 1 98 ? 12.907 -8.267 -17.376 1.00 94.81 98 LEU A CA 1
ATOM 797 C C . LEU A 1 98 ? 11.530 -8.720 -17.872 1.00 94.81 98 LEU A C 1
ATOM 799 O O . LEU A 1 98 ? 10.531 -8.002 -17.822 1.00 94.81 98 LEU A O 1
ATOM 803 N N . ALA A 1 99 ? 11.439 -9.990 -18.272 1.00 93.69 99 ALA A N 1
ATOM 804 C CA . ALA A 1 99 ? 10.152 -10.598 -18.597 1.00 93.69 99 ALA A CA 1
ATOM 805 C C . ALA A 1 99 ? 9.214 -10.588 -17.374 1.00 93.69 99 ALA A C 1
ATOM 807 O O . ALA A 1 99 ? 9.611 -11.043 -16.300 1.00 93.69 99 ALA A O 1
ATOM 808 N N . LEU A 1 100 ? 7.949 -10.182 -17.554 1.00 91.75 100 LEU A N 1
ATOM 809 C CA . LEU A 1 100 ? 6.959 -10.052 -16.467 1.00 91.75 100 LEU A CA 1
ATOM 810 C C . LEU A 1 100 ? 6.815 -11.319 -15.610 1.00 91.75 100 LEU A C 1
ATOM 812 O O . LEU A 1 100 ? 6.704 -11.217 -14.392 1.00 91.75 100 LEU A O 1
ATOM 816 N N . ARG A 1 101 ? 6.947 -12.507 -16.215 1.00 92.06 101 ARG A N 1
ATOM 817 C CA . ARG A 1 101 ? 6.959 -13.805 -15.513 1.00 92.06 101 ARG A CA 1
ATOM 818 C C . ARG A 1 101 ? 8.006 -13.921 -14.398 1.00 92.06 101 ARG A C 1
ATOM 820 O O . ARG A 1 101 ? 7.876 -14.761 -13.510 1.00 92.06 101 ARG A O 1
ATOM 827 N N . ARG A 1 102 ? 9.071 -13.108 -14.434 1.00 93.06 102 ARG A N 1
ATOM 828 C CA . ARG A 1 102 ? 10.106 -13.058 -13.387 1.00 93.06 102 ARG A CA 1
ATOM 829 C C . ARG A 1 102 ? 9.603 -12.398 -12.108 1.00 93.06 102 ARG A C 1
ATOM 831 O O . ARG A 1 102 ? 10.145 -12.687 -11.042 1.00 93.06 102 ARG A O 1
ATOM 838 N N . PHE A 1 103 ? 8.553 -11.586 -12.185 1.00 94.25 103 PHE A N 1
ATOM 839 C CA . PHE A 1 103 ? 7.989 -10.882 -11.041 1.00 94.25 103 PHE A CA 1
ATOM 840 C C . PHE A 1 103 ? 7.612 -11.831 -9.899 1.00 94.25 103 PHE A C 1
ATOM 842 O O . PHE A 1 103 ? 8.065 -11.640 -8.774 1.00 94.25 103 PHE A O 1
ATOM 849 N N . ALA A 1 104 ? 6.878 -12.910 -10.193 1.00 92.56 104 ALA A N 1
ATOM 850 C CA . ALA A 1 104 ? 6.483 -13.887 -9.177 1.00 92.56 104 ALA A CA 1
ATOM 851 C C . ALA A 1 104 ? 7.703 -14.516 -8.480 1.00 92.56 104 ALA A C 1
ATOM 853 O O . ALA A 1 104 ? 7.752 -14.581 -7.253 1.00 92.56 104 ALA A O 1
ATOM 854 N N . SER A 1 105 ? 8.733 -14.901 -9.245 1.00 93.19 105 SER A N 1
ATOM 855 C CA . SER A 1 105 ? 9.968 -15.455 -8.672 1.00 93.19 105 SER A CA 1
ATOM 856 C C . SER A 1 105 ? 10.737 -14.454 -7.801 1.00 93.19 105 SER A C 1
ATOM 858 O O . SER A 1 105 ? 11.322 -14.849 -6.794 1.00 93.19 105 SER A O 1
ATOM 860 N N . LEU A 1 106 ? 10.707 -13.163 -8.147 1.00 93.62 106 LEU A N 1
ATOM 861 C CA . LEU A 1 106 ? 11.328 -12.102 -7.352 1.00 93.62 106 LEU A CA 1
ATOM 862 C C . LEU A 1 106 ? 10.557 -11.845 -6.052 1.00 93.62 106 LEU A C 1
ATOM 864 O O . LEU A 1 106 ? 11.178 -11.695 -5.002 1.00 93.62 106 LEU A O 1
ATOM 868 N N . CYS A 1 107 ? 9.223 -11.866 -6.088 1.00 92.56 107 CYS A N 1
ATOM 869 C CA . CYS A 1 107 ? 8.402 -11.782 -4.879 1.00 92.56 107 CYS A CA 1
ATOM 870 C C . CYS A 1 107 ? 8.672 -12.958 -3.927 1.00 92.56 107 CYS A C 1
ATOM 872 O O . CYS A 1 107 ? 8.815 -12.752 -2.723 1.00 92.56 107 CYS A O 1
ATOM 874 N N . GLU A 1 108 ? 8.801 -14.180 -4.450 1.00 91.25 108 GLU A N 1
ATOM 875 C CA . GLU A 1 108 ? 9.149 -15.348 -3.630 1.00 91.25 108 GLU A CA 1
ATOM 876 C C . GLU A 1 108 ? 10.557 -15.239 -3.030 1.00 91.25 108 GLU A C 1
ATOM 878 O O . GLU A 1 108 ? 10.761 -15.580 -1.863 1.00 91.25 108 GLU A O 1
ATOM 883 N N . LEU A 1 109 ? 11.528 -14.709 -3.780 1.00 92.69 109 LEU A N 1
ATOM 884 C CA . LEU A 1 109 ? 12.863 -14.428 -3.247 1.00 92.69 109 LEU A CA 1
ATOM 885 C C . LEU A 1 109 ? 12.810 -13.407 -2.104 1.00 92.69 109 LEU A C 1
ATOM 887 O O . LEU A 1 109 ? 13.382 -13.633 -1.041 1.00 92.69 109 LEU A O 1
ATOM 891 N N . GLN A 1 110 ? 12.084 -12.307 -2.283 1.00 90.81 110 GLN A N 1
ATOM 892 C CA . GLN A 1 110 ? 11.935 -11.305 -1.230 1.00 90.81 110 GLN A CA 1
ATOM 893 C C . GLN A 1 110 ? 11.222 -11.870 0.005 1.00 90.81 110 GLN A C 1
ATOM 895 O O . GLN A 1 110 ? 11.565 -11.504 1.129 1.00 90.81 110 GLN A O 1
ATOM 900 N N . LYS A 1 111 ? 10.289 -12.812 -0.184 1.00 90.81 111 LYS A N 1
ATOM 901 C CA . LYS A 1 111 ? 9.585 -13.482 0.916 1.00 90.81 111 LYS A CA 1
ATOM 902 C C . LYS A 1 111 ? 10.560 -14.315 1.743 1.00 90.81 111 LYS A C 1
ATOM 904 O O . LYS A 1 111 ? 10.522 -14.267 2.970 1.00 90.81 111 LYS A O 1
ATOM 909 N N . LYS A 1 112 ? 11.484 -15.019 1.079 1.00 91.06 112 LYS A N 1
ATOM 910 C CA . LYS A 1 112 ? 12.583 -15.746 1.740 1.00 91.06 112 LYS A CA 1
ATOM 911 C C . LYS A 1 112 ? 13.536 -14.816 2.491 1.00 91.06 112 LYS A C 1
ATOM 913 O O . LYS A 1 112 ? 14.046 -15.203 3.534 1.00 91.06 112 LYS A O 1
ATOM 918 N N . ASN A 1 113 ? 13.713 -13.588 2.010 1.00 91.81 113 ASN A N 1
ATOM 919 C CA . ASN A 1 113 ? 14.520 -12.563 2.676 1.00 91.81 113 ASN A CA 1
ATOM 920 C C . ASN A 1 113 ? 13.785 -11.857 3.835 1.00 91.81 113 ASN A C 1
ATOM 922 O O . ASN A 1 113 ? 14.300 -10.886 4.381 1.00 91.81 113 ASN A O 1
ATOM 926 N N . GLY A 1 114 ? 12.589 -12.321 4.217 1.00 86.50 114 GLY A N 1
ATOM 927 C CA . GLY A 1 114 ? 11.840 -11.806 5.365 1.00 86.50 114 GLY A CA 1
ATOM 928 C C . GLY A 1 114 ? 10.841 -10.693 5.043 1.00 86.50 114 GLY A C 1
ATOM 929 O O . GLY A 1 114 ? 10.210 -10.167 5.961 1.00 86.50 114 GLY A O 1
ATOM 930 N N . VAL A 1 115 ? 10.645 -10.344 3.767 1.00 86.75 115 VAL A N 1
ATOM 931 C CA . VAL A 1 115 ? 9.617 -9.370 3.375 1.00 86.75 115 VAL A CA 1
ATOM 932 C C . VAL A 1 115 ? 8.235 -10.019 3.453 1.00 86.75 115 VAL A C 1
ATOM 934 O O . VAL A 1 115 ? 7.980 -11.066 2.855 1.00 86.75 115 VAL A O 1
ATOM 937 N N . GLN A 1 116 ? 7.324 -9.390 4.193 1.00 79.44 116 GLN A N 1
ATOM 938 C CA . GLN A 1 116 ? 5.956 -9.874 4.356 1.00 79.44 116 GLN A CA 1
ATOM 939 C C . GLN A 1 116 ? 5.058 -9.304 3.257 1.00 79.44 116 GLN A C 1
ATOM 941 O O . GLN A 1 116 ? 4.830 -8.099 3.180 1.00 79.44 116 GLN A O 1
ATOM 946 N N . PHE A 1 117 ? 4.508 -10.189 2.430 1.00 75.12 117 PHE A N 1
ATOM 947 C CA . PHE A 1 117 ? 3.523 -9.849 1.405 1.00 75.12 117 PHE A CA 1
ATOM 948 C C . PHE A 1 117 ? 2.206 -10.556 1.696 1.00 75.12 117 PHE A C 1
ATOM 950 O O . PHE A 1 117 ? 2.215 -11.729 2.072 1.00 75.12 117 PHE A O 1
ATOM 957 N N . GLY A 1 118 ? 1.082 -9.911 1.384 1.00 71.25 118 GLY A N 1
ATOM 958 C CA . GLY A 1 118 ? -0.153 -10.651 1.119 1.00 71.25 118 GLY A CA 1
ATOM 959 C C . GLY A 1 118 ? -0.023 -11.488 -0.161 1.00 71.25 118 GLY A C 1
ATOM 960 O O . GLY A 1 118 ? 0.842 -11.224 -0.990 1.00 71.25 118 GLY A O 1
ATOM 961 N N . ASP A 1 119 ? -0.874 -12.493 -0.360 1.00 74.19 119 ASP A N 1
ATOM 962 C CA . ASP A 1 119 ? -0.820 -13.347 -1.564 1.00 74.19 119 ASP A CA 1
ATOM 963 C C . ASP A 1 119 ? -1.431 -12.708 -2.815 1.00 74.19 119 ASP A C 1
ATOM 965 O O . ASP A 1 119 ? -1.349 -13.242 -3.921 1.00 74.19 119 ASP A O 1
ATOM 969 N N . GLN A 1 120 ? -2.010 -11.522 -2.659 1.00 79.94 120 GLN A N 1
ATOM 970 C CA . GLN A 1 120 ? -2.585 -10.770 -3.759 1.00 79.94 120 GLN A CA 1
ATOM 971 C C . GLN A 1 120 ? -1.496 -10.126 -4.629 1.00 79.94 120 GLN A C 1
ATOM 973 O O . GLN A 1 120 ? -0.430 -9.741 -4.156 1.00 79.94 120 GLN A O 1
ATOM 978 N N . TYR A 1 121 ? -1.800 -9.979 -5.920 1.00 77.25 121 TYR A N 1
ATOM 979 C CA . TYR A 1 121 ? -0.999 -9.250 -6.914 1.00 77.25 121 TYR A CA 1
ATOM 980 C C . TYR A 1 121 ? 0.378 -9.834 -7.277 1.00 77.25 121 TYR A C 1
ATOM 982 O O . TYR A 1 121 ? 1.048 -9.250 -8.122 1.00 77.25 121 TYR A O 1
ATOM 990 N N . LYS A 1 122 ? 0.776 -11.003 -6.751 1.00 82.06 122 LYS A N 1
ATOM 991 C CA . LYS A 1 122 ? 2.026 -11.721 -7.097 1.00 82.06 122 LYS A CA 1
ATOM 992 C C . LYS A 1 122 ? 1.954 -12.459 -8.444 1.00 82.06 122 LYS A C 1
ATOM 994 O O . LYS A 1 122 ? 2.179 -13.664 -8.525 1.00 82.06 122 LYS A O 1
ATOM 999 N N . ASN A 1 123 ? 1.571 -11.768 -9.510 1.00 90.00 123 ASN A N 1
ATOM 1000 C CA . ASN A 1 123 ? 1.461 -12.358 -10.845 1.00 90.00 123 ASN A CA 1
ATOM 1001 C C . ASN A 1 123 ? 1.720 -11.320 -11.942 1.00 90.00 123 ASN A C 1
ATOM 1003 O O . ASN A 1 123 ? 1.760 -10.117 -11.681 1.00 90.00 123 ASN A O 1
ATOM 1007 N N . ASP A 1 124 ? 1.855 -11.790 -13.180 1.00 91.56 124 ASP A N 1
ATOM 1008 C CA . ASP A 1 124 ? 2.143 -10.961 -14.354 1.00 91.56 124 ASP A CA 1
ATOM 1009 C C . ASP A 1 124 ? 1.108 -9.847 -14.552 1.00 91.56 124 ASP A C 1
ATOM 1011 O O . ASP A 1 124 ? 1.456 -8.727 -14.928 1.00 91.56 124 ASP A O 1
ATOM 1015 N N . LYS A 1 125 ? -0.169 -10.128 -14.256 1.00 92.88 125 LYS A N 1
ATOM 1016 C CA . LYS A 1 125 ? -1.249 -9.137 -14.346 1.00 92.88 125 LYS A CA 1
ATOM 1017 C C . LYS A 1 125 ? -1.057 -8.023 -13.315 1.00 92.88 125 LYS A C 1
ATOM 1019 O O . LYS A 1 125 ? -1.158 -6.855 -13.677 1.00 92.88 125 LYS A O 1
ATOM 1024 N N . GLY A 1 126 ? -0.743 -8.377 -12.070 1.00 90.44 126 GLY A N 1
ATOM 1025 C CA . GLY A 1 126 ? -0.434 -7.432 -10.998 1.00 90.44 126 GLY A CA 1
ATOM 1026 C C . GLY A 1 126 ? 0.786 -6.580 -11.332 1.00 90.44 126 GLY A C 1
ATOM 1027 O O . GLY A 1 126 ? 0.701 -5.355 -11.289 1.00 90.44 126 GLY A O 1
ATOM 1028 N N . CYS A 1 127 ? 1.875 -7.211 -11.778 1.00 94.19 127 CYS A N 1
ATOM 1029 C CA . CYS A 1 127 ? 3.084 -6.518 -12.226 1.00 94.19 127 CYS A CA 1
ATOM 1030 C C . CYS A 1 127 ? 2.777 -5.496 -13.331 1.00 94.19 127 CYS A C 1
ATOM 1032 O O . CYS A 1 127 ? 3.136 -4.324 -13.223 1.00 94.19 127 CYS A O 1
ATOM 1034 N N . LYS A 1 128 ? 2.019 -5.905 -14.358 1.00 95.25 128 LYS A N 1
ATOM 1035 C CA . LYS A 1 128 ? 1.596 -5.017 -15.449 1.00 95.25 128 LYS A CA 1
ATOM 1036 C C . LYS A 1 128 ? 0.770 -3.832 -14.946 1.00 95.25 128 LYS A C 1
ATOM 1038 O O . LYS A 1 128 ? 0.968 -2.714 -15.418 1.00 95.25 128 LYS A O 1
ATOM 1043 N N . THR A 1 129 ? -0.138 -4.056 -13.996 1.00 95.31 129 THR A N 1
ATOM 1044 C CA . THR A 1 129 ? -0.924 -2.983 -13.373 1.00 95.31 129 THR A CA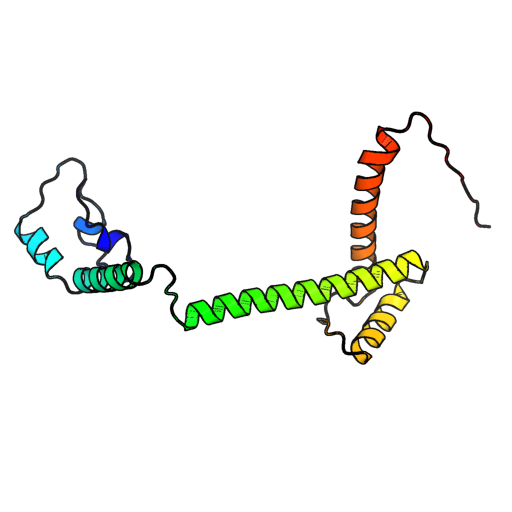 1
ATOM 1045 C C . THR A 1 129 ? -0.024 -1.981 -12.650 1.00 95.31 129 THR A C 1
ATOM 1047 O O . THR A 1 129 ? -0.165 -0.779 -12.876 1.00 95.31 129 THR A O 1
ATOM 1050 N N . PHE A 1 130 ? 0.940 -2.445 -11.850 1.00 94.88 130 PHE A N 1
ATOM 1051 C CA . PHE A 1 130 ? 1.889 -1.556 -11.172 1.00 94.88 130 PHE A CA 1
ATOM 1052 C C . PHE A 1 130 ? 2.723 -0.745 -12.163 1.00 94.88 130 PHE A C 1
ATOM 1054 O O . PHE A 1 130 ? 2.755 0.479 -12.065 1.00 94.88 130 PHE A O 1
ATOM 1061 N N . ILE A 1 131 ? 3.320 -1.400 -13.162 1.00 96.06 131 ILE A N 1
ATOM 1062 C CA . ILE A 1 131 ? 4.116 -0.732 -14.203 1.00 96.06 131 ILE A CA 1
ATOM 1063 C C . ILE A 1 131 ? 3.274 0.314 -14.943 1.00 96.06 131 ILE A C 1
ATOM 1065 O O . ILE A 1 131 ? 3.742 1.424 -15.190 1.00 96.06 131 ILE A O 1
ATOM 1069 N N 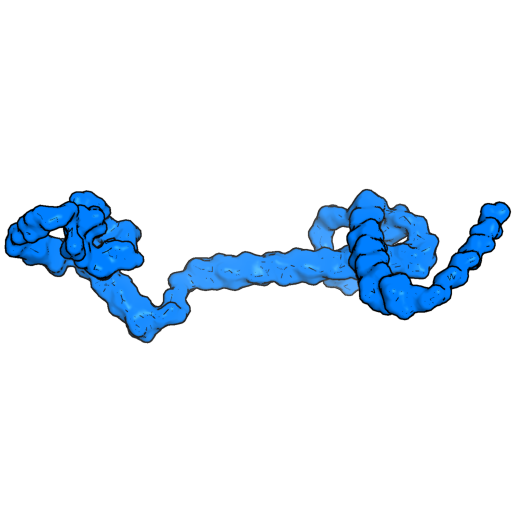. SER A 1 132 ? 2.011 0.006 -15.251 1.00 96.00 132 SER A N 1
ATOM 1070 C CA . SER A 1 132 ? 1.100 0.956 -15.896 1.00 96.00 132 SER A CA 1
ATOM 1071 C C . SER A 1 132 ? 0.853 2.199 -15.040 1.00 96.00 132 SER A C 1
ATOM 1073 O O . SER A 1 132 ? 0.834 3.309 -15.574 1.00 96.00 132 SER A O 1
ATOM 1075 N N . HIS A 1 133 ? 0.657 2.037 -13.729 1.00 95.56 133 HIS A N 1
ATOM 1076 C CA . HIS A 1 133 ? 0.469 3.170 -12.823 1.00 95.56 133 HIS A CA 1
ATOM 1077 C C . HIS A 1 133 ? 1.742 4.002 -12.674 1.00 95.56 133 HIS A C 1
ATOM 1079 O O . HIS A 1 133 ? 1.661 5.227 -12.758 1.00 95.56 133 HIS A O 1
ATOM 1085 N N . ILE A 1 134 ? 2.904 3.356 -12.539 1.00 94.06 134 ILE A N 1
ATOM 1086 C CA . ILE A 1 134 ? 4.205 4.039 -12.510 1.00 94.06 134 ILE A CA 1
ATOM 1087 C C . ILE A 1 134 ? 4.372 4.874 -13.785 1.00 94.06 134 ILE A C 1
ATOM 1089 O O . ILE A 1 134 ? 4.545 6.088 -13.718 1.00 94.06 134 ILE A O 1
ATOM 1093 N N . ALA A 1 135 ? 4.197 4.255 -14.955 1.00 95.25 135 ALA A N 1
ATOM 1094 C CA . ALA A 1 135 ? 4.316 4.938 -16.238 1.00 95.25 135 ALA A CA 1
ATOM 1095 C C . ALA A 1 135 ? 3.329 6.108 -16.380 1.00 95.25 135 ALA A C 1
ATOM 1097 O O . ALA A 1 135 ? 3.655 7.115 -17.003 1.00 95.25 135 ALA A O 1
ATOM 1098 N N . GLN A 1 136 ? 2.118 6.001 -15.827 1.00 96.00 136 GLN A N 1
ATOM 1099 C CA . GLN A 1 136 ? 1.137 7.086 -15.859 1.00 96.00 136 GLN A CA 1
ATOM 1100 C C . GLN A 1 136 ? 1.582 8.295 -15.025 1.00 96.00 136 GLN A C 1
ATOM 1102 O O . GLN A 1 136 ? 1.396 9.432 -15.466 1.00 96.00 136 GLN A O 1
ATOM 1107 N N . VAL A 1 137 ? 2.146 8.058 -13.838 1.00 94.00 137 VAL A N 1
ATOM 1108 C CA . VAL A 1 137 ? 2.664 9.118 -12.960 1.00 94.00 137 VAL A CA 1
ATOM 1109 C C . VAL A 1 137 ? 3.857 9.808 -13.617 1.00 94.00 137 VAL A C 1
ATOM 1111 O O . VAL A 1 137 ? 3.826 11.028 -13.780 1.00 94.00 137 VAL A O 1
ATOM 1114 N N . GLU A 1 138 ? 4.828 9.036 -14.104 1.00 91.69 138 GLU A N 1
ATOM 1115 C CA . GLU A 1 138 ? 6.018 9.562 -14.787 1.00 91.69 138 GLU A CA 1
ATOM 1116 C C . GLU A 1 138 ? 5.653 10.359 -16.045 1.00 91.69 138 GLU A C 1
ATOM 1118 O O . GLU A 1 138 ? 6.099 11.491 -16.234 1.00 91.69 138 GLU A O 1
ATOM 1123 N N . LYS A 1 139 ? 4.743 9.838 -16.881 1.00 93.31 139 LYS A N 1
ATOM 1124 C CA . LYS A 1 139 ? 4.245 10.568 -18.061 1.00 93.31 139 LYS A CA 1
ATOM 1125 C C . LYS A 1 139 ? 3.601 11.896 -17.689 1.00 93.31 139 LYS A C 1
ATOM 1127 O O . LYS A 1 139 ? 3.759 12.868 -18.424 1.00 93.31 139 LYS A O 1
ATOM 1132 N N . ARG A 1 140 ? 2.844 11.945 -16.588 1.00 93.38 140 ARG A N 1
ATOM 1133 C CA . ARG A 1 140 ? 2.213 13.188 -16.130 1.00 93.38 140 ARG A CA 1
ATOM 1134 C C . ARG A 1 140 ? 3.272 14.199 -15.697 1.00 93.38 140 ARG A C 1
ATOM 1136 O O . ARG A 1 140 ? 3.166 15.347 -16.115 1.00 93.38 140 ARG A O 1
ATOM 1143 N N . ALA A 1 141 ? 4.280 13.760 -14.943 1.00 90.75 141 ALA A N 1
ATOM 1144 C CA . ALA A 1 141 ? 5.386 14.606 -14.502 1.00 90.75 141 ALA A CA 1
ATOM 1145 C C . ALA A 1 141 ? 6.167 15.184 -15.694 1.00 90.75 141 ALA A C 1
ATOM 1147 O O . ALA A 1 141 ? 6.266 16.404 -15.824 1.00 90.75 141 ALA A O 1
ATOM 1148 N N . ILE A 1 142 ? 6.610 14.327 -16.622 1.00 89.69 142 ILE A N 1
ATOM 1149 C CA . ILE A 1 142 ? 7.340 14.727 -17.839 1.00 89.69 142 ILE A CA 1
ATOM 1150 C C . ILE A 1 142 ? 6.504 15.679 -18.700 1.00 89.69 142 ILE A C 1
ATOM 1152 O O . ILE A 1 142 ? 7.020 16.663 -19.234 1.00 89.69 142 ILE A O 1
ATOM 1156 N N . ARG A 1 143 ? 5.195 15.420 -18.826 1.00 89.62 143 ARG A N 1
ATOM 1157 C CA . ARG A 1 143 ? 4.291 16.288 -19.588 1.00 89.62 143 ARG A CA 1
ATOM 1158 C C . ARG A 1 143 ? 4.201 17.693 -18.992 1.00 89.62 143 ARG A C 1
ATOM 1160 O O . ARG A 1 143 ? 4.145 18.644 -19.762 1.00 89.62 143 ARG A O 1
ATOM 1167 N N . SER A 1 144 ? 4.146 17.804 -17.664 1.00 86.62 144 SER A N 1
ATOM 1168 C CA . SER A 1 144 ? 3.971 19.084 -16.967 1.00 86.62 144 SER A CA 1
ATOM 1169 C C . SER A 1 144 ? 5.239 19.915 -16.804 1.00 86.62 144 SER A C 1
ATOM 1171 O O . SER A 1 144 ? 5.113 21.108 -16.580 1.00 86.62 144 SER A O 1
ATOM 1173 N N . SER A 1 145 ? 6.425 19.303 -16.833 1.00 83.50 145 SER A N 1
ATOM 1174 C CA . SER A 1 145 ? 7.688 20.019 -16.595 1.00 83.50 145 SER A CA 1
ATOM 1175 C C . SER A 1 145 ? 8.553 20.120 -17.842 1.00 83.50 145 SER A C 1
ATOM 1177 O O . SER A 1 145 ? 9.158 21.148 -18.104 1.00 83.50 145 SER A O 1
ATOM 1179 N N . THR A 1 146 ? 8.653 19.041 -18.618 1.00 83.88 146 THR A N 1
ATOM 1180 C CA . THR A 1 146 ? 9.572 18.981 -19.756 1.00 83.88 146 THR A CA 1
ATOM 1181 C C . THR A 1 146 ? 8.850 19.328 -21.044 1.00 83.88 146 THR A C 1
ATOM 1183 O O . THR A 1 146 ? 9.302 20.194 -21.780 1.00 83.88 146 THR A O 1
ATOM 1186 N N . VAL A 1 147 ? 7.723 18.678 -21.337 1.00 86.75 147 VAL A N 1
ATOM 1187 C CA . VAL A 1 147 ? 7.065 18.819 -22.647 1.00 86.75 147 VAL A CA 1
ATOM 1188 C C . VAL A 1 147 ? 6.395 20.181 -22.812 1.00 86.75 147 VAL A C 1
ATOM 1190 O O . VAL A 1 147 ? 6.494 20.759 -23.888 1.00 86.75 147 VAL A O 1
ATOM 1193 N N . SER A 1 148 ? 5.718 20.693 -21.781 1.00 83.62 148 SER A N 1
ATOM 1194 C CA . SER A 1 148 ? 5.046 21.999 -21.845 1.00 83.62 148 SER A CA 1
ATOM 1195 C C . SER A 1 148 ? 6.018 23.169 -21.964 1.00 83.62 148 SER A C 1
ATOM 1197 O O . SER A 1 148 ? 5.708 24.148 -22.637 1.00 83.62 148 SER A O 1
ATOM 1199 N N . ASP A 1 149 ? 7.186 23.051 -21.335 1.00 87.19 149 ASP A N 1
ATOM 1200 C CA . ASP A 1 149 ? 8.124 24.166 -21.177 1.00 87.19 149 ASP A CA 1
ATOM 1201 C C . ASP A 1 149 ? 9.230 24.134 -22.249 1.00 87.19 149 ASP A C 1
ATOM 1203 O O . ASP A 1 149 ? 9.968 25.105 -22.442 1.00 87.19 149 ASP A O 1
ATOM 1207 N N . SER A 1 150 ? 9.344 23.026 -22.989 1.00 88.19 150 SER A N 1
ATOM 1208 C CA . SER A 1 150 ? 10.342 22.861 -24.046 1.00 88.19 150 SER A CA 1
ATOM 1209 C C . SER A 1 150 ? 9.913 23.530 -25.347 1.00 88.19 150 SER A C 1
ATOM 1211 O O . SER A 1 150 ? 8.854 23.252 -25.901 1.00 88.19 150 SER A O 1
ATOM 1213 N N . ARG A 1 151 ? 10.804 24.355 -25.907 1.00 88.75 151 ARG A N 1
ATOM 1214 C CA . ARG A 1 151 ? 10.617 24.976 -27.233 1.00 88.75 151 ARG A CA 1
ATOM 1215 C C . ARG A 1 151 ? 10.864 24.014 -28.397 1.00 88.75 151 ARG A C 1
ATOM 1217 O O . ARG A 1 151 ? 10.337 24.227 -29.482 1.00 88.75 151 ARG A O 1
ATOM 1224 N N . PHE A 1 152 ? 11.664 22.974 -28.173 1.00 88.31 152 PHE A N 1
ATOM 1225 C CA . PHE A 1 152 ? 12.034 21.987 -29.184 1.00 88.31 152 PHE A CA 1
ATOM 1226 C C . PHE A 1 152 ? 12.106 20.597 -28.552 1.00 88.31 152 PHE A C 1
ATOM 1228 O O . PHE A 1 152 ? 12.623 20.449 -27.446 1.00 88.31 152 PHE A O 1
ATOM 1235 N N . ILE A 1 153 ? 11.603 19.586 -29.261 1.00 88.94 153 ILE A N 1
ATOM 1236 C CA . ILE A 1 153 ? 11.633 18.177 -28.853 1.00 88.94 153 ILE A CA 1
ATOM 1237 C C . ILE A 1 153 ? 12.143 17.367 -30.043 1.00 88.94 153 ILE A C 1
ATOM 1239 O O . ILE A 1 153 ? 11.637 17.519 -31.155 1.00 88.94 153 ILE A O 1
ATOM 1243 N N . SER A 1 154 ? 13.131 16.504 -29.818 1.00 88.19 154 SER A N 1
ATOM 1244 C CA . SER A 1 154 ? 13.607 15.534 -30.805 1.00 88.19 154 SER A CA 1
ATOM 1245 C C . SER A 1 154 ? 13.235 14.116 -30.373 1.00 88.19 154 SER A C 1
ATOM 1247 O O . SER A 1 154 ? 13.201 13.798 -29.185 1.00 88.19 154 SER A O 1
ATOM 1249 N N . ILE A 1 155 ? 12.918 13.262 -31.347 1.00 88.44 155 ILE A N 1
ATOM 1250 C CA . ILE A 1 155 ? 12.520 11.871 -31.118 1.00 88.44 155 ILE A CA 1
ATOM 1251 C C . ILE A 1 155 ? 13.491 10.978 -31.881 1.00 88.44 155 ILE A C 1
ATOM 1253 O O . ILE A 1 155 ? 13.661 11.134 -33.088 1.00 88.44 155 ILE A O 1
ATOM 1257 N N . ILE A 1 156 ? 14.116 10.036 -31.176 1.00 90.06 156 ILE A N 1
ATOM 1258 C CA . ILE A 1 156 ? 14.977 9.018 -31.779 1.00 90.06 156 ILE A CA 1
ATOM 1259 C C . ILE A 1 156 ? 14.165 7.733 -31.901 1.00 90.06 156 ILE A C 1
ATOM 1261 O O . ILE A 1 156 ? 13.687 7.194 -30.905 1.00 90.06 156 ILE A O 1
ATOM 1265 N N . ILE A 1 157 ? 14.021 7.238 -33.127 1.00 88.69 157 ILE A N 1
ATOM 1266 C CA . ILE A 1 157 ? 13.362 5.963 -33.414 1.00 88.69 157 ILE A CA 1
ATOM 1267 C C . ILE A 1 157 ? 14.453 4.917 -33.631 1.00 88.69 157 ILE A C 1
ATOM 1269 O O . ILE A 1 157 ? 15.256 5.037 -34.556 1.00 88.69 157 ILE A O 1
ATOM 1273 N N . ARG A 1 158 ? 14.485 3.889 -32.778 1.00 78.81 158 ARG A N 1
ATOM 1274 C CA . ARG A 1 158 ? 15.390 2.744 -32.922 1.00 78.81 158 ARG A CA 1
ATOM 1275 C C . ARG A 1 158 ? 14.610 1.551 -33.468 1.00 78.81 158 ARG A C 1
ATOM 1277 O O . ARG A 1 158 ? 13.699 1.060 -32.809 1.00 78.81 158 ARG A O 1
ATOM 1284 N N . TRP A 1 159 ? 14.977 1.088 -34.659 1.00 69.88 159 TRP A N 1
ATOM 1285 C CA . TRP A 1 159 ? 14.453 -0.151 -35.231 1.00 69.88 159 TRP A CA 1
ATOM 1286 C C . TRP A 1 159 ? 15.164 -1.343 -34.585 1.00 69.88 159 TRP A C 1
ATOM 1288 O O . TRP A 1 159 ? 16.394 -1.406 -34.590 1.00 69.88 159 TRP A O 1
ATOM 1298 N N . ILE A 1 160 ? 14.393 -2.256 -33.997 1.00 71.69 160 ILE A N 1
ATOM 1299 C CA . ILE A 1 160 ? 14.886 -3.542 -33.497 1.00 71.69 160 ILE A CA 1
ATOM 1300 C C . ILE A 1 160 ? 14.556 -4.563 -34.591 1.00 71.69 160 ILE A C 1
ATOM 1302 O O . ILE A 1 160 ? 13.376 -4.801 -34.851 1.00 71.69 160 ILE A O 1
ATOM 1306 N N . TYR A 1 161 ? 15.594 -5.050 -35.278 1.00 50.38 161 TYR A N 1
ATOM 1307 C CA . TYR A 1 161 ? 15.527 -6.134 -36.267 1.00 50.38 161 TYR A CA 1
ATOM 1308 C C . TYR A 1 161 ? 15.565 -7.498 -35.580 1.00 50.38 161 TYR A C 1
ATOM 1310 O O . TYR A 1 161 ? 16.268 -7.604 -34.548 1.00 50.38 161 TYR A O 1
#

Organism: NCBI:txid46732

Sequence (161 aa):
MVYCFGCRRYPTFANRQIFLYIGCGSGGRYCRDSLVHHNTSKEHYCCSLQFEKDYSNPQYMEPIKAAVQRNVLQISEKFFSALQCLLNTSFFVAHEELALRRFASLCELQKKNGVQFGDQYKNDKGCKTFISHIAQVEKRAIRSSTVSDSRFISIIIRWIY

Foldseek 3Di:
DAADPLCCVCVVLHDCPQCNNVPDPPPDDDDPVSVVCCCPDPSSVVSVVVVVVCVVPVPDDDPVVVVVVVVVVVVVVLQVQQVVVLLVLLVVCVVVVHDLQCQLVVVVVVVVVVRDHDPPLSHSVSSVVSVVVVVVVVVVVCCVPPVVVDPDDDDDDDDDD